Protein AF-A0AAN3KV68-F1 (afdb_monomer)

Mean predicted aligned error: 7.68 Å

Radius of gyration: 12.89 Å; Cα contacts (8 Å, |Δi|>4): 74; chains: 1; bounding box: 26×36×27 Å

Sequence (73 aa):
MIKLSEEECDVLEFLLASGRNTARSVAETLQMSPATVVEILKRLETEGLVKQLNGFWSAQEERNTGGKNGKCD

Secondary structure (DSSP, 8-state):
-----HHHHHHHHHHHHH-SB-HHHHHHHTT--HHHHHHHHHHHHHTTSEEEETTEEEE-----S--------

Structure (mmCIF, N/CA/C/O backbone):
data_AF-A0AAN3KV68-F1
#
_entry.id   AF-A0AAN3KV68-F1
#
loop_
_atom_site.group_PDB
_atom_site.id
_atom_site.type_symbol
_atom_site.label_atom_id
_atom_site.label_alt_id
_atom_site.label_comp_id
_atom_site.label_asym_id
_atom_site.label_entity_id
_atom_site.label_seq_id
_atom_site.pdbx_PDB_ins_code
_atom_site.Cartn_x
_atom_site.Cartn_y
_atom_site.Cartn_z
_atom_site.occupancy
_atom_site.B_iso_or_equiv
_atom_site.auth_seq_id
_atom_site.auth_comp_id
_atom_site.auth_asym_id
_atom_site.auth_atom_id
_atom_site.pdbx_PDB_model_num
ATOM 1 N N . MET A 1 1 ? -13.530 -1.737 14.514 1.00 45.12 1 MET A N 1
ATOM 2 C CA . MET A 1 1 ? -13.781 -1.500 13.080 1.00 45.12 1 MET A CA 1
ATOM 3 C C . MET A 1 1 ? -12.745 -0.483 12.649 1.00 45.12 1 MET A C 1
ATOM 5 O O . MET A 1 1 ? -12.839 0.670 13.051 1.00 45.12 1 MET A O 1
ATOM 9 N N . ILE A 1 2 ? -11.677 -0.947 12.013 1.00 59.31 2 ILE A N 1
ATOM 10 C CA . ILE A 1 2 ? -10.595 -0.079 11.547 1.00 59.31 2 ILE A CA 1
ATOM 11 C C . ILE A 1 2 ? -11.148 0.788 10.421 1.00 59.31 2 ILE A C 1
ATOM 13 O O . ILE A 1 2 ? -11.729 0.279 9.466 1.00 59.31 2 ILE A O 1
ATOM 17 N N . LYS A 1 3 ? -11.086 2.106 10.600 1.00 75.81 3 LYS A N 1
ATOM 18 C CA . LYS A 1 3 ? -11.538 3.058 9.590 1.00 75.81 3 LYS A CA 1
ATOM 19 C C . LYS A 1 3 ? -10.323 3.371 8.727 1.00 75.81 3 LYS A C 1
ATOM 21 O O . LYS A 1 3 ? -9.555 4.261 9.072 1.00 75.81 3 LYS A O 1
ATOM 26 N N . LEU A 1 4 ? -10.133 2.569 7.683 1.00 79.75 4 LEU A N 1
ATOM 27 C CA . LEU A 1 4 ? -9.130 2.837 6.657 1.00 79.75 4 LEU A CA 1
ATOM 28 C C . LEU A 1 4 ? -9.500 4.141 5.938 1.00 79.75 4 LEU A C 1
ATOM 30 O O . LEU A 1 4 ? -10.680 4.401 5.676 1.00 79.75 4 LEU A O 1
ATOM 34 N N . SER A 1 5 ? -8.497 4.964 5.662 1.00 87.50 5 SER A N 1
ATOM 35 C CA . SER A 1 5 ? -8.621 6.129 4.786 1.00 87.50 5 SER A CA 1
ATOM 36 C C . SER A 1 5 ? -8.811 5.670 3.337 1.00 87.50 5 SER A C 1
ATOM 38 O O . SER A 1 5 ? -8.453 4.542 3.000 1.00 87.50 5 SER A O 1
ATOM 40 N N . GLU A 1 6 ? -9.343 6.539 2.475 1.00 88.69 6 GLU A N 1
ATOM 41 C CA . GLU A 1 6 ? -9.517 6.250 1.038 1.00 88.69 6 GLU A CA 1
ATOM 42 C C . GLU A 1 6 ? -8.193 5.778 0.412 1.00 88.69 6 GLU A C 1
ATOM 44 O O . GLU A 1 6 ? -8.105 4.673 -0.106 1.00 88.69 6 GLU A O 1
ATOM 49 N N . GLU A 1 7 ? -7.119 6.521 0.679 1.00 89.81 7 GLU A N 1
ATOM 50 C CA . GLU A 1 7 ? -5.747 6.205 0.272 1.00 89.81 7 GLU A CA 1
ATOM 51 C C . GLU A 1 7 ? -5.237 4.833 0.757 1.00 89.81 7 GLU A C 1
ATOM 53 O O . GLU A 1 7 ? -4.485 4.147 0.063 1.00 89.81 7 GLU A O 1
ATOM 58 N N . GLU A 1 8 ? -5.621 4.418 1.968 1.00 91.75 8 GLU A N 1
ATOM 59 C CA . GLU A 1 8 ? -5.233 3.117 2.524 1.00 91.75 8 GLU A CA 1
ATOM 60 C C . GLU A 1 8 ? -5.997 1.977 1.840 1.00 91.75 8 GLU A C 1
ATOM 62 O O . GLU A 1 8 ? -5.435 0.901 1.626 1.00 91.75 8 GLU A O 1
ATOM 67 N N . CYS A 1 9 ? -7.255 2.231 1.470 1.00 91.50 9 CYS A N 1
ATOM 68 C CA . CYS A 1 9 ? -8.086 1.308 0.708 1.00 91.50 9 CYS A CA 1
ATOM 69 C C . CYS A 1 9 ? -7.542 1.134 -0.716 1.00 91.50 9 CYS A C 1
ATOM 71 O O . CYS A 1 9 ? -7.288 0.001 -1.116 1.00 91.50 9 CYS A O 1
ATOM 73 N N . ASP A 1 10 ? -7.231 2.228 -1.418 1.00 93.50 10 ASP A N 1
ATOM 74 C CA . ASP A 1 10 ? -6.648 2.200 -2.768 1.00 93.50 10 ASP A CA 1
ATOM 75 C C . ASP A 1 10 ? -5.336 1.402 -2.822 1.00 93.50 10 ASP A C 1
ATOM 77 O O . ASP A 1 10 ? -5.140 0.549 -3.693 1.00 93.50 10 ASP A O 1
ATOM 81 N N . VAL A 1 11 ? -4.428 1.627 -1.862 1.00 93.06 11 VAL A N 1
ATOM 82 C CA . VAL A 1 11 ? -3.160 0.881 -1.774 1.00 93.06 11 VAL A CA 1
ATOM 83 C C . VAL A 1 11 ? -3.403 -0.609 -1.540 1.00 93.06 11 VAL A C 1
ATOM 85 O O . VAL A 1 11 ? -2.731 -1.450 -2.148 1.00 93.06 11 VAL A O 1
ATOM 88 N N . LEU A 1 12 ? -4.346 -0.951 -0.663 1.00 91.62 12 LEU A N 1
ATOM 89 C CA . LEU A 1 12 ? -4.673 -2.338 -0.357 1.00 91.62 12 LEU A CA 1
ATOM 90 C C . LEU A 1 12 ? -5.329 -3.039 -1.554 1.00 91.62 12 LEU A C 1
ATOM 92 O O . LEU A 1 12 ? -4.902 -4.134 -1.919 1.00 91.62 12 LEU A O 1
ATOM 96 N N . GLU A 1 13 ? -6.311 -2.405 -2.195 1.00 91.50 13 GLU A N 1
ATOM 97 C CA . GLU A 1 13 ? -6.991 -2.913 -3.391 1.00 91.50 13 GLU A CA 1
ATOM 98 C C . GLU A 1 13 ? -6.012 -3.114 -4.547 1.00 91.50 13 GLU A C 1
ATOM 100 O O . GLU A 1 13 ? -6.024 -4.160 -5.200 1.00 91.50 13 GLU A O 1
ATOM 105 N N . PHE A 1 14 ? -5.086 -2.173 -4.747 1.00 92.69 14 PHE A N 1
ATOM 106 C CA . PHE A 1 14 ? -4.032 -2.322 -5.742 1.00 92.69 14 PHE A CA 1
ATOM 107 C C . PHE A 1 14 ? -3.155 -3.553 -5.475 1.00 92.69 14 PHE A C 1
ATOM 109 O O . PHE A 1 14 ? -2.852 -4.308 -6.401 1.00 92.69 14 PHE A O 1
ATOM 116 N N . LEU A 1 15 ? -2.748 -3.784 -4.221 1.00 91.50 15 LEU A N 1
ATOM 117 C CA . LEU A 1 15 ? -1.949 -4.955 -3.846 1.00 91.50 15 LEU A CA 1
ATOM 118 C C . LEU A 1 15 ? -2.734 -6.269 -3.938 1.00 91.50 15 LEU A C 1
ATOM 120 O O . LEU A 1 15 ? -2.137 -7.301 -4.241 1.00 91.50 15 LEU A O 1
ATOM 124 N N . LEU A 1 16 ? -4.044 -6.245 -3.696 1.00 90.69 16 LEU A N 1
ATOM 125 C CA . LEU A 1 16 ? -4.923 -7.399 -3.893 1.00 90.69 16 LEU A CA 1
ATOM 126 C C . LEU A 1 16 ? -5.050 -7.747 -5.384 1.00 90.69 16 LEU A C 1
ATOM 128 O O . LEU A 1 16 ? -4.959 -8.916 -5.748 1.00 90.69 16 LEU A O 1
ATOM 132 N N . ALA A 1 17 ? -5.190 -6.742 -6.254 1.00 90.38 17 ALA A N 1
ATOM 133 C CA . ALA A 1 17 ? -5.345 -6.941 -7.696 1.00 90.38 17 ALA A CA 1
ATOM 134 C C . ALA A 1 17 ? -4.024 -7.281 -8.412 1.00 90.38 17 ALA A C 1
ATOM 136 O O . ALA A 1 17 ? -3.980 -8.180 -9.251 1.00 90.38 17 ALA 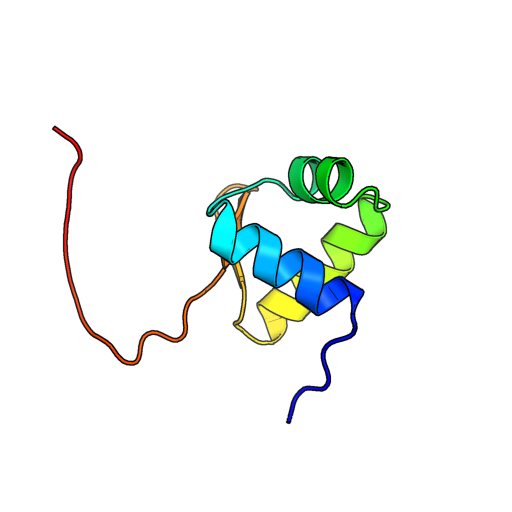A O 1
ATOM 137 N N . SER A 1 18 ? -2.939 -6.568 -8.093 1.00 87.31 18 SER A N 1
ATOM 138 C CA . SER A 1 18 ? -1.632 -6.720 -8.755 1.00 87.31 18 SER A CA 1
ATOM 139 C C . SER A 1 18 ? -0.698 -7.710 -8.051 1.00 87.31 18 SER A C 1
ATOM 141 O O . SER A 1 18 ? 0.379 -8.017 -8.564 1.00 87.31 18 SER A O 1
ATOM 143 N N . GLY A 1 19 ? -1.056 -8.188 -6.858 1.00 88.12 19 GLY A N 1
ATOM 144 C CA . GLY A 1 19 ? -0.208 -9.048 -6.041 1.00 88.12 19 GLY A CA 1
ATOM 145 C C . GLY A 1 19 ? 1.030 -8.319 -5.507 1.00 88.12 19 GLY A C 1
ATOM 146 O O . GLY A 1 19 ? 0.959 -7.235 -4.923 1.00 88.12 19 GLY A O 1
ATOM 147 N N . ARG A 1 20 ? 2.208 -8.933 -5.673 1.00 89.75 20 ARG A N 1
ATOM 148 C CA . ARG A 1 20 ? 3.456 -8.468 -5.051 1.00 89.75 20 ARG A CA 1
ATOM 149 C C . ARG A 1 20 ? 4.076 -7.283 -5.796 1.00 89.75 20 ARG A C 1
ATOM 151 O O . ARG A 1 20 ? 4.561 -7.450 -6.909 1.00 89.75 20 ARG A O 1
ATOM 158 N N . ASN A 1 21 ? 4.169 -6.124 -5.143 1.00 94.00 21 ASN A N 1
ATOM 159 C CA . ASN A 1 21 ? 4.679 -4.884 -5.744 1.00 94.00 21 ASN A CA 1
ATOM 160 C C . ASN A 1 21 ? 5.657 -4.131 -4.836 1.00 94.00 21 ASN A C 1
ATOM 162 O O . ASN A 1 21 ? 5.723 -4.366 -3.635 1.00 94.00 21 ASN A O 1
ATOM 166 N N . THR A 1 22 ? 6.447 -3.214 -5.397 1.00 94.12 22 THR A N 1
ATOM 167 C CA . THR A 1 22 ? 7.294 -2.314 -4.592 1.00 94.12 22 THR A CA 1
ATOM 168 C C . THR A 1 22 ? 6.517 -1.061 -4.199 1.00 94.12 22 THR A C 1
ATOM 170 O O . THR A 1 22 ? 5.635 -0.629 -4.936 1.00 94.12 22 THR A O 1
ATOM 173 N N . ALA A 1 23 ? 6.882 -0.422 -3.083 1.00 92.81 23 ALA A N 1
ATOM 174 C CA . ALA A 1 23 ? 6.259 0.845 -2.678 1.00 92.81 23 ALA A CA 1
ATOM 175 C C . ALA A 1 23 ? 6.373 1.928 -3.767 1.00 92.81 23 ALA A C 1
ATOM 177 O O . ALA A 1 23 ? 5.472 2.742 -3.931 1.00 92.81 23 ALA A O 1
ATOM 178 N N . ARG A 1 24 ? 7.459 1.903 -4.550 1.00 93.38 24 ARG A N 1
ATOM 179 C CA . ARG A 1 24 ? 7.654 2.808 -5.685 1.00 93.38 24 ARG A CA 1
ATOM 180 C C . ARG A 1 24 ? 6.633 2.557 -6.795 1.00 93.38 24 ARG A C 1
ATOM 182 O O . ARG A 1 24 ? 5.986 3.501 -7.220 1.00 93.38 24 ARG A O 1
ATOM 189 N N . SER A 1 25 ? 6.457 1.304 -7.216 1.00 93.50 25 SER A N 1
ATOM 190 C CA . SER A 1 25 ? 5.485 0.956 -8.263 1.00 93.50 25 SER A CA 1
ATOM 191 C C . SER A 1 25 ? 4.049 1.277 -7.849 1.00 93.50 25 SER A C 1
ATOM 193 O O . SER A 1 25 ? 3.272 1.764 -8.665 1.00 93.50 25 SER A O 1
ATOM 195 N N . VAL A 1 26 ? 3.712 1.051 -6.574 1.00 94.06 26 VAL A N 1
ATOM 196 C CA . VAL A 1 26 ? 2.413 1.440 -6.003 1.00 94.06 26 VAL A CA 1
ATOM 197 C C . VAL A 1 26 ? 2.235 2.961 -6.079 1.00 94.06 26 VAL A C 1
ATOM 199 O O . VAL A 1 26 ? 1.219 3.429 -6.579 1.00 94.06 26 VAL A O 1
ATOM 202 N N . ALA A 1 27 ? 3.242 3.734 -5.660 1.00 95.00 27 ALA A N 1
ATOM 203 C CA . ALA A 1 27 ? 3.205 5.196 -5.707 1.00 95.00 27 ALA A CA 1
ATOM 204 C C . ALA A 1 27 ? 3.074 5.750 -7.130 1.00 95.00 27 ALA A C 1
ATOM 206 O O . ALA A 1 27 ? 2.282 6.658 -7.361 1.00 95.00 27 ALA A O 1
ATOM 207 N N . GLU A 1 28 ? 3.804 5.183 -8.092 1.00 95.19 28 GLU A N 1
ATOM 208 C CA . GLU A 1 28 ? 3.709 5.579 -9.501 1.00 95.19 28 GLU A CA 1
ATOM 209 C C . GLU A 1 28 ? 2.324 5.269 -10.085 1.00 95.19 28 GLU A C 1
ATOM 211 O O . GLU A 1 28 ? 1.780 6.085 -10.825 1.00 95.19 28 GLU A O 1
AT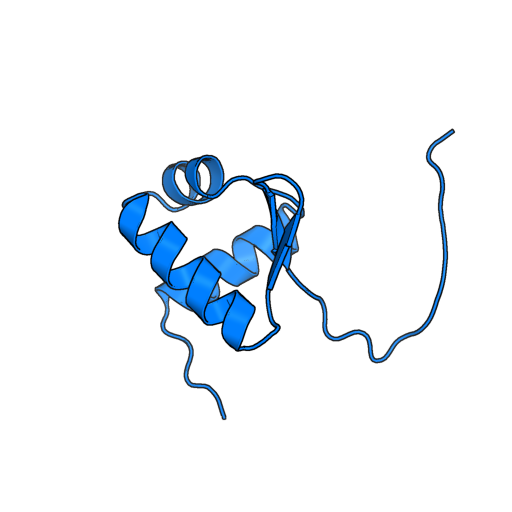OM 216 N N . THR A 1 29 ? 1.731 4.129 -9.716 1.00 94.12 29 THR A N 1
ATOM 217 C CA . THR A 1 29 ? 0.423 3.709 -10.242 1.00 94.12 29 THR A CA 1
ATOM 218 C C . THR A 1 29 ? -0.728 4.512 -9.648 1.00 94.12 29 THR A C 1
ATOM 220 O O . THR A 1 29 ? -1.607 4.954 -10.380 1.00 94.12 29 THR A O 1
ATOM 223 N N . LEU A 1 30 ? -0.704 4.739 -8.334 1.00 92.94 30 LEU A N 1
ATOM 224 C CA . LEU A 1 30 ? -1.734 5.501 -7.623 1.00 92.94 30 LEU A CA 1
ATOM 225 C C . LEU A 1 30 ? -1.492 7.018 -7.677 1.00 92.94 30 LEU A C 1
ATOM 227 O O . LEU A 1 30 ? -2.239 7.785 -7.082 1.00 92.94 30 LEU A O 1
ATOM 231 N N . GLN A 1 31 ? -0.443 7.460 -8.384 1.00 94.06 31 GLN A N 1
ATOM 232 C CA . GLN A 1 31 ? -0.030 8.864 -8.492 1.00 94.06 31 GLN A CA 1
ATOM 233 C C . GLN A 1 31 ? 0.158 9.545 -7.125 1.00 94.06 31 GLN A C 1
ATOM 235 O O . GLN A 1 31 ? -0.165 10.717 -6.932 1.00 94.06 31 GLN A O 1
ATOM 240 N N . MET A 1 32 ? 0.717 8.800 -6.174 1.00 93.31 32 MET A N 1
ATOM 241 C CA . MET A 1 32 ? 0.944 9.239 -4.801 1.00 93.31 32 MET A CA 1
ATOM 242 C C . MET A 1 32 ? 2.415 9.552 -4.546 1.00 93.31 32 MET A C 1
ATOM 244 O O . MET A 1 32 ? 3.319 9.092 -5.247 1.00 93.31 32 MET A O 1
ATOM 248 N N . SER A 1 33 ? 2.682 10.295 -3.472 1.00 94.38 33 SER A N 1
ATOM 249 C CA . SER A 1 33 ? 4.057 10.478 -3.015 1.00 94.38 33 SER A CA 1
ATOM 250 C C . SER A 1 33 ? 4.616 9.164 -2.448 1.00 94.38 33 SER A C 1
ATOM 252 O O . SER A 1 33 ? 3.947 8.505 -1.649 1.00 94.38 33 SER A O 1
ATOM 254 N N . PRO A 1 34 ? 5.869 8.791 -2.771 1.00 90.88 34 PRO A N 1
ATOM 255 C CA . PRO A 1 34 ? 6.467 7.548 -2.281 1.00 90.88 34 PRO A CA 1
ATOM 256 C C . PRO A 1 34 ? 6.576 7.513 -0.752 1.00 90.88 34 PRO A C 1
ATOM 258 O O . PRO A 1 34 ? 6.483 6.442 -0.160 1.00 90.88 34 PRO A O 1
ATOM 261 N N . ALA A 1 35 ? 6.735 8.674 -0.105 1.00 92.69 35 ALA A N 1
ATOM 262 C CA . ALA A 1 35 ? 6.711 8.786 1.351 1.00 92.69 35 ALA A CA 1
ATOM 263 C C . ALA A 1 35 ? 5.346 8.371 1.925 1.00 92.69 35 ALA A C 1
ATOM 265 O O . ALA A 1 35 ? 5.294 7.480 2.769 1.00 92.69 35 ALA A O 1
ATOM 266 N N . THR A 1 36 ? 4.257 8.933 1.390 1.00 93.44 36 THR A N 1
ATOM 267 C CA . THR A 1 36 ? 2.876 8.620 1.784 1.00 93.44 36 THR A CA 1
ATOM 268 C C . THR A 1 36 ? 2.573 7.133 1.635 1.00 93.44 36 THR A C 1
ATOM 270 O O . THR A 1 36 ? 2.096 6.500 2.572 1.00 93.44 36 THR A O 1
ATOM 273 N N . VAL A 1 37 ? 2.938 6.535 0.498 1.00 94.62 37 VAL A N 1
ATOM 274 C CA . VAL A 1 37 ? 2.720 5.100 0.259 1.00 94.62 37 VAL A CA 1
ATOM 275 C C . VAL A 1 37 ? 3.493 4.238 1.252 1.00 94.62 37 VAL A C 1
ATOM 277 O O . VAL A 1 37 ? 2.957 3.259 1.759 1.00 94.62 37 VAL A O 1
ATOM 280 N N . VAL A 1 38 ? 4.737 4.593 1.585 1.00 94.31 38 VAL A N 1
ATOM 281 C CA . VAL A 1 38 ? 5.505 3.864 2.606 1.00 94.31 38 VAL A CA 1
ATOM 282 C C . VAL A 1 38 ? 4.851 3.974 3.985 1.00 94.31 38 VAL A C 1
ATOM 284 O O . VAL A 1 38 ? 4.835 2.988 4.720 1.00 94.31 38 VAL A O 1
ATOM 287 N N . GLU A 1 39 ? 4.312 5.136 4.352 1.00 94.88 39 GLU A N 1
ATOM 288 C CA . GLU A 1 39 ? 3.583 5.304 5.614 1.00 94.88 39 GLU A CA 1
ATOM 289 C C . GLU A 1 39 ? 2.297 4.473 5.651 1.00 94.88 39 GLU A C 1
ATOM 291 O O . GLU A 1 39 ? 2.059 3.773 6.637 1.00 94.88 39 GLU A O 1
ATOM 296 N N . ILE A 1 40 ? 1.519 4.482 4.566 1.00 94.50 40 ILE A N 1
ATOM 297 C CA . ILE A 1 40 ? 0.310 3.664 4.408 1.00 94.50 40 ILE A CA 1
ATOM 298 C C . ILE A 1 40 ? 0.650 2.176 4.520 1.00 94.50 40 ILE A C 1
ATOM 300 O O . ILE A 1 40 ? 0.053 1.461 5.317 1.00 94.50 40 ILE A O 1
ATOM 304 N N . LEU A 1 41 ? 1.659 1.702 3.787 1.00 93.75 41 LEU A N 1
ATOM 305 C CA . LEU A 1 41 ? 2.060 0.293 3.796 1.00 93.75 41 LEU A CA 1
ATOM 306 C C . LEU A 1 41 ? 2.503 -0.181 5.185 1.00 93.75 41 LEU A C 1
ATOM 308 O O . LEU A 1 41 ? 2.160 -1.287 5.592 1.00 93.75 41 LEU A O 1
ATOM 312 N N . LYS A 1 42 ? 3.209 0.665 5.944 1.00 93.75 42 LYS A N 1
ATOM 313 C CA . LYS A 1 42 ? 3.585 0.366 7.336 1.00 93.75 42 LYS A CA 1
ATOM 314 C C . LYS A 1 42 ? 2.378 0.298 8.273 1.00 93.75 42 LYS A C 1
ATOM 316 O O . LYS A 1 42 ? 2.355 -0.541 9.174 1.00 93.75 42 LYS A O 1
ATOM 321 N N . ARG A 1 43 ? 1.382 1.170 8.081 1.00 92.06 43 ARG A N 1
ATOM 322 C CA . ARG A 1 43 ? 0.118 1.118 8.835 1.00 92.06 43 ARG A CA 1
ATOM 323 C C . ARG A 1 43 ? -0.635 -0.167 8.518 1.00 92.06 43 ARG A C 1
ATOM 325 O O . ARG A 1 43 ? -0.923 -0.929 9.430 1.00 92.06 43 ARG A O 1
ATOM 332 N N . LEU A 1 44 ? -0.836 -0.464 7.236 1.00 91.75 44 LEU A N 1
ATOM 333 C CA . LEU A 1 44 ? -1.479 -1.696 6.780 1.00 91.75 44 LEU A CA 1
ATOM 334 C C . LEU A 1 44 ? -0.750 -2.956 7.282 1.00 91.75 44 LEU A C 1
ATOM 336 O O . LEU A 1 44 ? -1.395 -3.955 7.587 1.00 91.75 44 LEU A O 1
ATOM 340 N N . GLU A 1 45 ? 0.581 -2.930 7.392 1.00 92.69 45 GLU A N 1
ATOM 341 C CA . GLU A 1 45 ? 1.368 -4.036 7.955 1.00 92.69 45 GLU A CA 1
ATOM 342 C C . GLU A 1 45 ? 1.159 -4.192 9.460 1.00 92.69 45 GLU A C 1
ATOM 344 O O . GLU A 1 45 ? 1.034 -5.315 9.946 1.00 92.69 45 GLU A O 1
ATOM 349 N N . THR A 1 46 ? 1.067 -3.076 10.189 1.00 90.88 46 THR A N 1
ATOM 350 C CA . THR A 1 46 ? 0.743 -3.071 11.626 1.00 90.88 46 THR A CA 1
ATOM 351 C C . THR A 1 46 ? -0.633 -3.687 11.880 1.00 90.88 46 THR A C 1
ATOM 353 O O . THR A 1 46 ? -0.795 -4.465 12.817 1.00 90.88 46 THR A O 1
ATOM 356 N N . GLU A 1 47 ? -1.590 -3.416 10.992 1.00 88.62 47 GLU A N 1
ATOM 357 C CA . GLU A 1 47 ? -2.938 -3.995 11.029 1.00 88.62 47 GLU A CA 1
ATOM 358 C C . GLU A 1 47 ? -2.991 -5.441 10.492 1.00 88.62 47 GLU A C 1
ATOM 360 O O . GLU A 1 47 ? -4.043 -6.077 10.522 1.00 88.62 47 GLU A O 1
ATOM 365 N N . GLY A 1 48 ? -1.872 -5.982 9.997 1.00 90.25 48 GLY A N 1
ATOM 366 C CA . GLY A 1 48 ? -1.780 -7.343 9.461 1.00 90.25 48 GLY A CA 1
ATOM 367 C C . GLY A 1 48 ? -2.412 -7.539 8.078 1.00 90.25 48 GLY A C 1
ATOM 368 O O . GLY A 1 48 ? -2.575 -8.679 7.646 1.00 90.25 48 GLY A O 1
ATOM 369 N N . LEU A 1 49 ? -2.748 -6.454 7.375 1.00 90.75 49 LEU A N 1
ATOM 370 C CA . LEU A 1 49 ? -3.405 -6.465 6.061 1.00 90.75 49 LEU A CA 1
ATOM 371 C C . LEU A 1 49 ? -2.422 -6.613 4.899 1.00 90.75 49 LEU A C 1
ATOM 373 O O . LEU A 1 49 ? -2.792 -7.079 3.825 1.00 90.75 49 LEU A O 1
ATOM 377 N N . VAL A 1 50 ? -1.163 -6.221 5.086 1.00 92.31 50 VAL A N 1
ATOM 378 C CA . VAL A 1 50 ? -0.092 -6.407 4.098 1.00 92.31 50 VAL A CA 1
ATOM 379 C C . VAL A 1 50 ? 1.160 -6.948 4.777 1.00 92.31 50 VAL A C 1
ATOM 381 O O . VAL A 1 50 ? 1.294 -6.912 5.997 1.00 92.31 50 VAL A O 1
ATOM 384 N N . LYS A 1 51 ? 2.100 -7.456 3.982 1.00 93.31 51 LYS A N 1
ATOM 385 C CA . LYS A 1 51 ? 3.389 -7.942 4.475 1.00 93.31 51 LYS A CA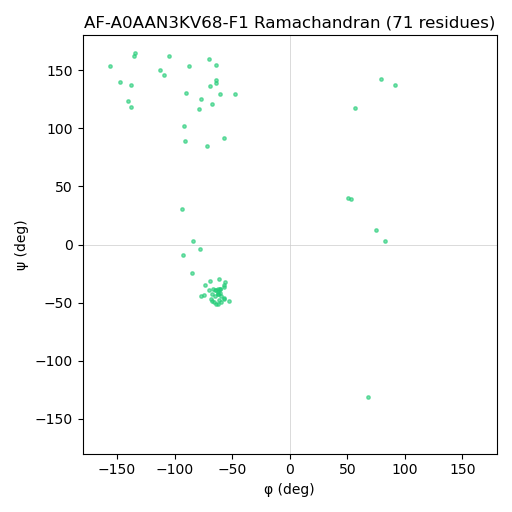 1
ATOM 386 C C . LYS A 1 51 ? 4.528 -7.512 3.568 1.00 93.31 51 LYS A C 1
ATOM 388 O O . LYS A 1 51 ? 4.421 -7.645 2.345 1.00 93.31 51 LYS A O 1
ATOM 393 N N . GLN A 1 52 ? 5.639 -7.076 4.163 1.00 93.56 52 GLN A N 1
ATOM 394 C CA . GLN A 1 52 ? 6.874 -6.838 3.428 1.00 93.56 52 GLN A CA 1
ATOM 395 C C . GLN A 1 52 ? 7.764 -8.092 3.375 1.00 93.56 52 GLN A C 1
ATOM 397 O O . GLN A 1 52 ? 8.068 -8.722 4.387 1.00 93.56 52 GLN A O 1
ATOM 402 N N . LEU A 1 53 ? 8.235 -8.447 2.177 1.00 90.00 53 LEU A N 1
ATOM 403 C CA . LEU A 1 53 ? 9.204 -9.517 1.935 1.00 90.00 53 LEU A CA 1
ATOM 404 C C . LEU A 1 53 ? 10.242 -9.061 0.905 1.00 90.00 53 LEU A C 1
ATOM 406 O O . LEU A 1 53 ? 9.905 -8.801 -0.252 1.00 90.00 53 LEU A O 1
ATOM 410 N N . ASN A 1 54 ? 11.518 -9.011 1.303 1.00 90.12 54 ASN A N 1
ATOM 411 C CA . ASN A 1 54 ? 12.650 -8.627 0.444 1.00 90.12 54 ASN A CA 1
ATOM 412 C C . ASN A 1 54 ? 12.436 -7.298 -0.318 1.00 90.12 54 ASN A C 1
ATOM 414 O O . ASN A 1 54 ? 12.761 -7.206 -1.497 1.00 90.12 54 ASN A O 1
ATOM 418 N N . GLY A 1 55 ? 11.839 -6.287 0.324 1.00 88.50 55 GLY A N 1
ATOM 419 C CA . GLY A 1 55 ? 11.580 -4.973 -0.292 1.00 88.50 55 GLY A CA 1
ATOM 420 C C . GLY A 1 55 ? 10.311 -4.882 -1.150 1.00 88.50 55 GLY A C 1
ATOM 421 O O . GLY A 1 55 ? 10.022 -3.828 -1.714 1.00 88.50 55 GLY A O 1
ATOM 422 N N . PHE A 1 56 ? 9.525 -5.953 -1.216 1.00 92.50 56 PHE A N 1
ATOM 423 C CA . PHE A 1 56 ? 8.230 -5.974 -1.890 1.00 92.50 56 PHE A CA 1
ATOM 424 C C . PHE A 1 56 ? 7.102 -6.140 -0.878 1.00 92.50 56 PHE A C 1
ATOM 426 O O . PHE A 1 56 ? 7.275 -6.809 0.136 1.00 92.50 56 PHE A O 1
ATOM 433 N N . TRP A 1 57 ? 5.943 -5.598 -1.206 1.00 94.06 57 TRP A N 1
ATOM 434 C CA . TRP A 1 57 ? 4.718 -5.611 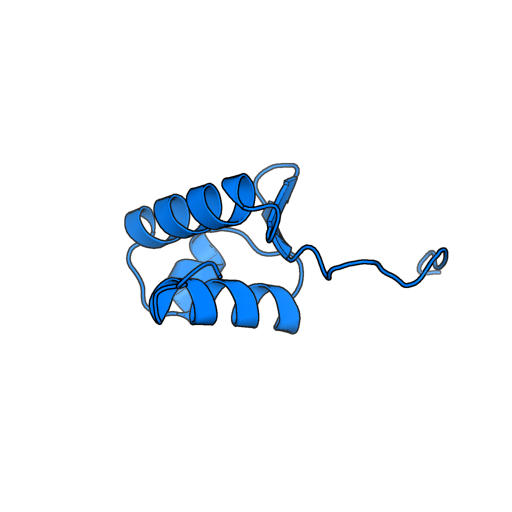-0.425 1.00 94.06 57 TRP A CA 1
ATOM 435 C C . TRP A 1 57 ? 3.683 -6.513 -1.082 1.00 94.06 57 TRP A C 1
ATOM 437 O O . TRP A 1 57 ? 3.644 -6.646 -2.306 1.00 94.06 57 TRP A O 1
ATOM 447 N N . SER A 1 58 ? 2.866 -7.181 -0.279 1.00 93.12 58 SER A N 1
ATOM 448 C CA . SER A 1 58 ? 1.767 -8.027 -0.754 1.00 93.12 58 SER A CA 1
ATOM 449 C C . SER A 1 58 ? 0.627 -7.981 0.248 1.00 93.12 58 SER A C 1
ATOM 451 O O . SER A 1 58 ? 0.886 -8.017 1.453 1.00 93.12 58 SER A O 1
ATOM 453 N N . ALA A 1 59 ? -0.611 -7.929 -0.239 1.00 92.19 59 ALA A N 1
ATOM 454 C CA . ALA A 1 59 ? -1.779 -8.04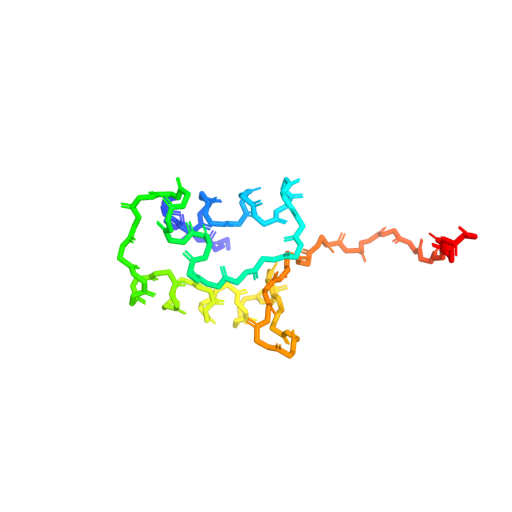4 0.620 1.00 92.19 59 ALA A CA 1
ATOM 455 C C . ALA A 1 59 ? -1.825 -9.431 1.282 1.00 92.19 59 ALA A C 1
ATOM 457 O O . ALA A 1 59 ? -1.437 -10.446 0.696 1.00 92.19 59 ALA A O 1
ATOM 458 N N . GLN A 1 60 ? -2.239 -9.468 2.542 1.00 86.06 60 GLN A N 1
ATOM 459 C CA . GLN A 1 60 ? -2.648 -10.680 3.227 1.00 86.06 60 GLN A CA 1
ATOM 460 C C . GLN A 1 60 ? -4.156 -10.795 3.011 1.00 86.06 60 GLN A C 1
ATOM 462 O O . GLN A 1 60 ? -4.932 -10.097 3.654 1.00 86.06 60 GLN A O 1
ATOM 467 N N . GLU A 1 61 ? -4.586 -11.660 2.094 1.00 68.00 61 GLU A N 1
ATOM 468 C CA . GLU A 1 61 ? -5.976 -12.109 2.136 1.00 68.00 61 GLU A CA 1
ATOM 469 C C . GLU A 1 61 ? -6.191 -12.804 3.482 1.00 68.00 61 GLU A C 1
ATOM 471 O O . GLU A 1 61 ? -5.387 -13.659 3.877 1.00 68.00 61 GLU A O 1
ATOM 476 N N . GLU A 1 62 ? -7.246 -12.417 4.200 1.00 54.38 62 GLU A N 1
ATOM 477 C CA . GLU A 1 62 ? -7.675 -13.069 5.432 1.00 54.38 62 GLU A CA 1
ATOM 478 C C . GLU A 1 62 ? -7.938 -14.550 5.123 1.00 54.38 62 GLU A C 1
ATOM 480 O O . GLU A 1 62 ? -9.010 -14.955 4.678 1.00 54.38 62 GLU A O 1
ATOM 485 N N . ARG A 1 63 ? -6.915 -15.392 5.303 1.00 48.06 63 ARG A N 1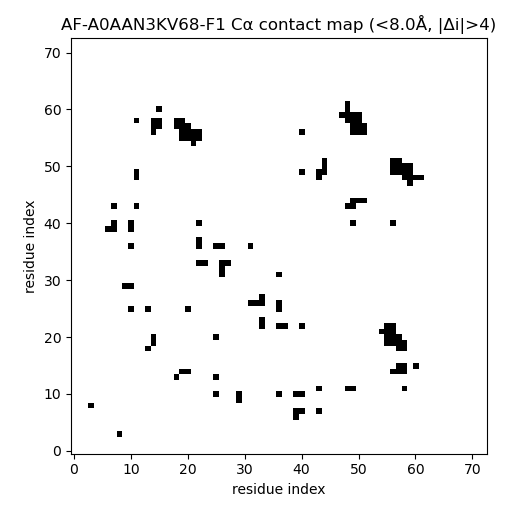
ATOM 486 C CA . ARG A 1 63 ? -7.033 -16.840 5.144 1.00 48.06 63 ARG A CA 1
ATOM 487 C C . ARG A 1 63 ? -7.837 -17.391 6.316 1.00 48.06 63 ARG A C 1
ATOM 489 O O . ARG A 1 63 ? -7.276 -17.942 7.259 1.00 48.06 63 ARG A O 1
ATOM 496 N N . ASN A 1 64 ? -9.158 -17.344 6.185 1.00 44.66 64 ASN A N 1
ATOM 497 C CA . ASN A 1 64 ? -10.032 -18.389 6.712 1.00 44.66 64 ASN A CA 1
ATOM 498 C C . ASN A 1 64 ? -10.354 -19.459 5.650 1.00 44.66 64 ASN A C 1
ATOM 500 O O . ASN A 1 64 ? -11.397 -20.093 5.697 1.00 44.66 64 ASN A O 1
ATOM 504 N N . THR A 1 65 ? -9.454 -19.726 4.702 1.00 45.47 65 THR A N 1
ATOM 505 C CA . THR A 1 65 ? -9.528 -20.947 3.885 1.00 45.47 65 THR A CA 1
ATOM 506 C C . THR A 1 65 ? -8.137 -21.521 3.668 1.00 45.47 65 THR A C 1
ATOM 508 O O . THR A 1 65 ? -7.201 -20.842 3.243 1.00 45.47 65 THR A O 1
ATOM 511 N N . GLY A 1 66 ? -7.995 -22.783 4.067 1.00 43.38 66 GLY A N 1
ATOM 512 C CA . GLY A 1 66 ? -6.734 -23.494 4.167 1.00 43.38 66 GLY A CA 1
ATOM 513 C C . GLY A 1 66 ? -5.995 -23.700 2.845 1.00 43.38 66 GLY A C 1
ATOM 514 O O . GLY A 1 66 ? -6.580 -23.791 1.778 1.00 43.38 66 GLY A O 1
ATOM 515 N N . GLY A 1 67 ? -4.677 -23.842 2.983 1.00 43.28 67 GLY A N 1
ATOM 516 C CA . GLY A 1 67 ? -3.875 -24.876 2.329 1.00 43.28 67 GLY A CA 1
ATOM 517 C C . GLY A 1 67 ? -3.876 -25.025 0.797 1.00 43.28 67 GLY A C 1
ATOM 518 O O . GLY A 1 67 ? -4.787 -25.598 0.221 1.00 43.28 67 GLY A O 1
ATOM 519 N N . LYS A 1 68 ? -2.665 -24.806 0.259 1.00 50.69 68 LYS A N 1
ATOM 520 C CA . LYS A 1 68 ? -1.953 -25.575 -0.790 1.00 50.69 68 LYS A CA 1
ATOM 521 C C . LYS A 1 68 ? -2.098 -25.197 -2.278 1.00 50.69 68 LYS A C 1
ATOM 523 O O . LYS A 1 68 ?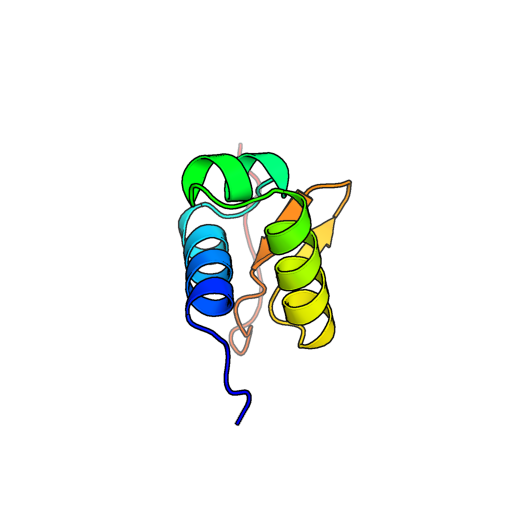 -3.183 -25.113 -2.828 1.00 50.69 68 LYS A O 1
ATOM 528 N N . ASN A 1 69 ? -0.906 -25.239 -2.895 1.00 43.09 69 ASN A N 1
ATOM 529 C CA . ASN A 1 69 ? -0.537 -25.413 -4.310 1.00 43.09 69 ASN A CA 1
ATOM 530 C C . ASN A 1 69 ? -0.650 -24.172 -5.222 1.00 43.09 69 ASN A C 1
ATOM 532 O O . ASN A 1 69 ? -1.542 -23.364 -5.057 1.00 43.09 69 ASN A O 1
ATOM 536 N N . GLY A 1 70 ? 0.250 -23.943 -6.184 1.00 42.09 70 GLY A N 1
ATOM 537 C CA . GLY A 1 70 ? 1.213 -24.863 -6.782 1.00 42.09 70 GLY A CA 1
ATOM 538 C C . GLY A 1 70 ? 2.422 -24.161 -7.404 1.00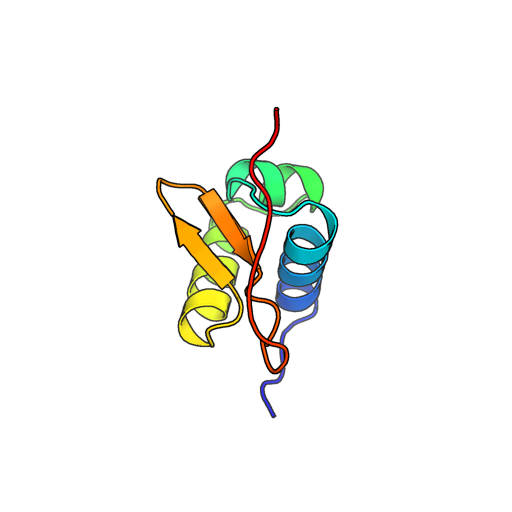 42.09 70 GLY A C 1
ATOM 539 O O . GLY A 1 70 ? 2.387 -22.998 -7.791 1.00 42.09 70 GLY A O 1
ATOM 540 N N . LYS A 1 71 ? 3.500 -24.940 -7.438 1.00 53.88 71 LYS A N 1
ATOM 541 C CA . LYS A 1 71 ? 4.708 -24.806 -8.245 1.00 53.88 71 LYS A CA 1
ATOM 542 C C . LYS A 1 71 ? 4.347 -24.530 -9.712 1.00 53.88 71 LYS A C 1
ATOM 544 O O . LYS A 1 71 ? 3.540 -25.266 -10.270 1.00 53.88 71 LYS A O 1
ATOM 549 N N . CYS A 1 72 ? 4.945 -23.500 -10.305 1.00 47.38 72 CYS A N 1
ATOM 550 C CA . CYS A 1 72 ? 4.942 -23.308 -11.752 1.00 47.38 72 CYS A CA 1
ATOM 551 C C . CYS A 1 72 ? 5.968 -24.279 -12.355 1.00 47.38 72 CYS A C 1
ATOM 553 O O . CYS A 1 72 ? 7.107 -24.318 -11.878 1.00 47.38 72 CYS A O 1
ATOM 555 N N . ASP A 1 73 ? 5.514 -25.089 -13.309 1.00 42.25 73 ASP A N 1
ATOM 556 C CA . ASP A 1 73 ? 6.322 -25.974 -14.160 1.00 42.25 73 ASP A CA 1
ATOM 557 C C . ASP A 1 7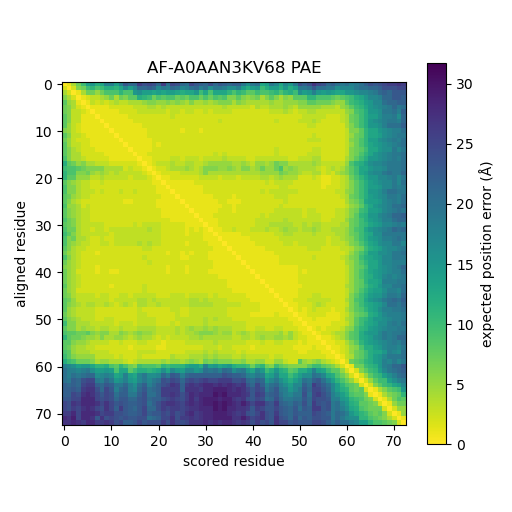3 ? 7.134 -25.158 -15.181 1.00 42.25 73 ASP A C 1
ATOM 559 O O . ASP A 1 73 ? 6.609 -24.111 -15.639 1.00 42.25 73 ASP A O 1
#

InterPro domains:
  IPR002831 Transcription regulator TrmB, N-terminal [PF01978] (4-52)
  IPR036388 Winged helix-like DNA-binding domain superfamily [G3DSA:1.10.10.10] (1-64)
  IPR036390 Winged helix DNA-binding domain superfamily [SSF46785] (1-52)

pLDDT: mean 82.77, std 17.86, range [42.09, 95.19]

Foldseek 3Di:
DDDDDPVLVLLLVCLVVVPKAALVVSCVVVVHDSVVSVVSQVVCVVVVQWDDDPRIIHGDDPPPDDDDDDDDD

Nearest PDB structures (foldseek):
  2rdp-assembly1_A-2  TM=9.157E-01  e=2.083E-03  Geobacillus stearothermophilus
  2fxa-assembly3_D  TM=9.310E-01  e=5.308E-03  Bacillus subtilis
  7clf-assembly1_A  TM=7.657E-01  e=4.344E-03  Serratia marcescens
  7clu-assembly1_A  TM=7.650E-01  e=6.935E-03  Serratia marcescens
  7clu-assembly1_B  TM=7.156E-01  e=1.266E-02  Serratia marcescens

Solvent-accessible surface area (backbone atoms only — not comparable to full-atom values): 4472 Å² total; per-residue (Å²): 132,85,81,73,51,73,71,48,47,54,56,46,50,49,23,62,74,69,36,74,40,37,54,61,59,52,12,66,72,72,73,46,56,53,67,57,41,48,54,43,52,52,52,37,34,75,72,59,44,28,47,80,56,97,80,26,35,27,49,46,76,86,74,89,65,82,86,86,85,78,84,85,131

Organism: Escherichia coli (NCBI:txid562)